Protein AF-A0A1C5FX88-F1 (afdb_monomer)

Mean predicted aligned error: 11.55 Å

pLDDT: mean 75.05, std 13.28, range [53.72, 94.06]

Secondary structure (DSSP, 8-state):
---S--HHHHHHHHHHHH-GGGG---SS---SS-TTHHHHHHHHHHHHHS--------------

Radius of gyration: 18.53 Å; Cα contacts (8 Å, |Δi|>4): 13; chains: 1; bounding box: 40×55×36 Å

Structure (mmCIF, N/CA/C/O backbone):
data_AF-A0A1C5FX88-F1
#
_entry.id   AF-A0A1C5FX88-F1
#
loop_
_atom_site.group_PDB
_atom_site.id
_atom_site.type_symbol
_atom_site.label_atom_id
_atom_site.label_alt_id
_atom_site.label_comp_id
_atom_site.label_asym_id
_atom_site.label_entity_id
_atom_site.label_seq_id
_atom_site.pdbx_PDB_ins_code
_atom_site.Cartn_x
_atom_site.Cartn_y
_atom_site.Cartn_z
_atom_site.occupancy
_atom_site.B_iso_or_equiv
_atom_site.auth_seq_id
_atom_site.auth_comp_id
_atom_site.auth_asym_id
_atom_site.auth_atom_id
_atom_site.pdbx_PDB_model_num
ATOM 1 N N . MET A 1 1 ? -20.491 10.559 4.543 1.00 67.81 1 MET A N 1
ATOM 2 C CA . MET A 1 1 ? -19.367 11.207 5.252 1.00 67.81 1 MET A CA 1
ATOM 3 C C . MET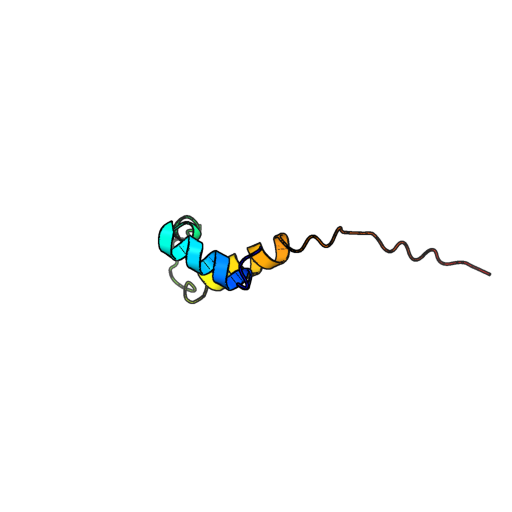 A 1 1 ? -18.106 10.444 4.905 1.00 67.81 1 MET A C 1
ATOM 5 O O . MET A 1 1 ? -18.149 9.225 4.978 1.00 67.81 1 MET A O 1
ATOM 9 N N . LEU A 1 2 ? -17.043 11.122 4.469 1.00 65.38 2 LEU A N 1
ATOM 10 C CA . LEU A 1 2 ? -15.741 10.478 4.271 1.00 65.38 2 LEU A CA 1
ATOM 11 C C . LEU A 1 2 ? -15.045 10.349 5.637 1.00 65.38 2 LEU A C 1
ATOM 13 O O . LEU A 1 2 ? -15.117 11.300 6.423 1.00 65.38 2 LEU A O 1
ATOM 17 N N . PRO A 1 3 ? -14.430 9.197 5.951 1.00 74.81 3 PRO A N 1
ATOM 18 C CA . PRO A 1 3 ? -13.667 9.038 7.182 1.00 74.81 3 PRO A CA 1
ATOM 19 C C . PRO A 1 3 ? -12.550 10.089 7.246 1.00 74.81 3 PRO A C 1
ATOM 21 O O . PRO A 1 3 ? -11.919 10.402 6.237 1.00 74.81 3 PRO A O 1
ATOM 24 N N . ARG A 1 4 ? -12.331 10.667 8.434 1.00 81.94 4 ARG A N 1
ATOM 25 C CA . ARG A 1 4 ? -11.261 11.646 8.693 1.00 81.94 4 ARG A CA 1
ATOM 26 C C . ARG A 1 4 ? -9.936 10.909 8.906 1.00 81.94 4 ARG A C 1
ATOM 28 O O . ARG A 1 4 ? -9.421 10.895 10.017 1.00 81.94 4 ARG A O 1
ATOM 35 N N . ILE A 1 5 ? -9.449 10.256 7.860 1.00 87.31 5 ILE A N 1
ATOM 36 C CA . ILE A 1 5 ? -8.166 9.555 7.836 1.00 87.31 5 ILE A CA 1
ATOM 37 C C . ILE A 1 5 ? -7.313 10.135 6.710 1.00 87.31 5 ILE A C 1
ATOM 39 O O . ILE A 1 5 ? -7.834 10.433 5.631 1.00 87.31 5 ILE A O 1
ATOM 43 N N . ASP A 1 6 ? -6.022 10.330 6.965 1.00 86.94 6 ASP A N 1
ATOM 44 C CA . ASP A 1 6 ? -5.104 10.778 5.929 1.00 86.94 6 ASP A CA 1
ATOM 45 C C . ASP A 1 6 ? -4.839 9.634 4.940 1.00 86.94 6 ASP A C 1
ATOM 47 O O . ASP A 1 6 ? -4.821 8.455 5.291 1.00 86.94 6 ASP A O 1
ATOM 51 N N . LEU A 1 7 ? -4.643 9.973 3.664 1.00 86.81 7 LEU A N 1
ATOM 52 C CA . LEU A 1 7 ? -4.452 8.975 2.607 1.00 86.81 7 LEU A CA 1
ATOM 53 C C . LEU A 1 7 ? -3.285 7.993 2.865 1.00 86.81 7 LEU A C 1
ATOM 55 O O . LEU A 1 7 ? -3.466 6.805 2.598 1.00 86.81 7 LEU A O 1
ATOM 59 N N . PRO A 1 8 ? -2.111 8.421 3.376 1.00 89.44 8 PRO A N 1
ATOM 60 C CA . PRO A 1 8 ? -1.043 7.489 3.734 1.00 89.44 8 PRO A CA 1
ATOM 61 C C . PRO A 1 8 ? -1.478 6.489 4.811 1.00 89.44 8 PRO A C 1
ATOM 63 O O . PRO A 1 8 ? -1.201 5.299 4.680 1.00 89.44 8 PRO A O 1
ATOM 66 N N . ASP A 1 9 ? -2.197 6.953 5.833 1.00 89.50 9 ASP A N 1
ATOM 67 C CA . ASP A 1 9 ? -2.664 6.111 6.937 1.00 89.50 9 ASP A CA 1
ATOM 68 C C . ASP A 1 9 ? -3.704 5.099 6.454 1.00 89.50 9 ASP A C 1
ATOM 70 O O . ASP A 1 9 ? -3.633 3.923 6.803 1.00 89.50 9 ASP A O 1
ATOM 74 N N . LEU A 1 10 ? -4.597 5.519 5.552 1.00 90.19 10 LEU A N 1
ATOM 75 C CA . LEU A 1 10 ? -5.546 4.623 4.894 1.00 90.19 10 LEU A CA 1
ATOM 76 C C . LEU A 1 10 ? -4.835 3.517 4.100 1.00 90.19 10 LEU A C 1
ATOM 78 O O . LEU A 1 10 ? -5.254 2.361 4.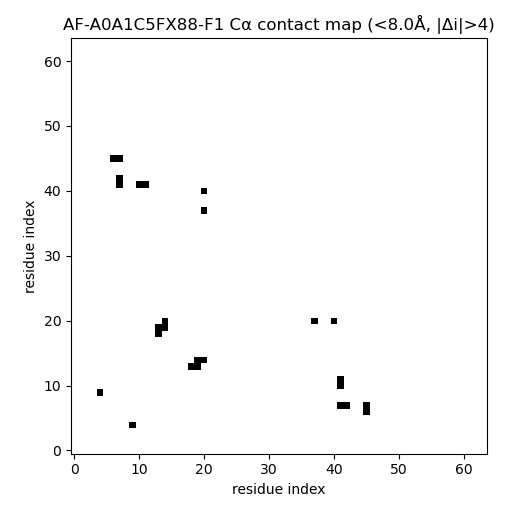133 1.00 90.19 10 LEU A O 1
ATOM 82 N N . LEU A 1 11 ? -3.756 3.848 3.385 1.00 89.81 11 LEU A N 1
ATOM 83 C CA . LEU A 1 11 ? -2.981 2.859 2.632 1.00 89.81 11 LEU A CA 1
ATOM 84 C C . LEU A 1 11 ? -2.282 1.858 3.560 1.00 89.81 11 LEU A C 1
ATOM 86 O O . LEU A 1 11 ? -2.251 0.667 3.246 1.00 89.81 11 LEU A O 1
ATOM 90 N N . PHE A 1 12 ? -1.770 2.305 4.709 1.00 90.06 12 PHE A N 1
ATOM 91 C CA . PHE A 1 12 ? -1.212 1.403 5.718 1.00 90.06 12 PHE A CA 1
ATOM 92 C C . PHE A 1 12 ? -2.281 0.521 6.374 1.00 90.06 12 PHE A C 1
ATOM 94 O O . PHE A 1 12 ? -2.043 -0.670 6.573 1.00 90.06 12 PHE A O 1
ATOM 101 N N . GLU A 1 13 ? -3.469 1.057 6.649 1.00 91.19 13 GLU A N 1
ATOM 102 C CA . GLU A 1 13 ? -4.593 0.291 7.195 1.00 91.19 13 GLU A CA 1
ATOM 103 C C . GLU A 1 13 ? -5.041 -0.809 6.221 1.00 91.19 13 GLU A C 1
ATOM 105 O O . GLU A 1 13 ? -5.115 -1.981 6.593 1.00 91.19 13 GLU A O 1
ATOM 110 N N . VAL A 1 14 ? -5.214 -0.479 4.938 1.00 90.94 14 VAL A N 1
ATOM 111 C CA . VAL A 1 14 ? -5.543 -1.465 3.895 1.00 90.94 14 VAL A CA 1
ATOM 112 C C . VAL A 1 14 ? -4.426 -2.494 3.726 1.00 90.94 14 VAL A C 1
ATOM 114 O O . VAL A 1 14 ? -4.704 -3.685 3.555 1.00 90.94 14 VAL A O 1
ATOM 117 N N . HIS A 1 15 ? -3.160 -2.075 3.803 1.00 90.12 15 HIS A N 1
ATOM 118 C CA . HIS A 1 15 ? -2.031 -3.001 3.789 1.00 90.12 15 HIS A CA 1
ATOM 119 C C . HIS A 1 15 ? -2.081 -3.970 4.974 1.00 90.12 15 HIS A C 1
ATOM 121 O O . HIS A 1 15 ? -1.860 -5.158 4.765 1.00 90.12 15 HIS A O 1
ATOM 127 N N . SER A 1 16 ? -2.466 -3.517 6.169 1.00 90.38 16 SER A N 1
ATOM 128 C CA . SER A 1 16 ? -2.602 -4.395 7.338 1.00 90.38 16 SER A CA 1
ATOM 129 C C . SER A 1 16 ? -3.658 -5.494 7.154 1.00 90.38 16 SER A C 1
ATOM 131 O O . SER A 1 16 ? -3.516 -6.582 7.706 1.00 90.38 16 SER A O 1
ATOM 133 N N . TRP A 1 17 ? -4.696 -5.241 6.348 1.00 94.06 17 TRP A N 1
ATOM 134 C CA . TRP A 1 17 ? -5.756 -6.217 6.071 1.00 94.06 17 TRP A CA 1
ATOM 135 C C . TRP A 1 17 ? -5.433 -7.158 4.913 1.00 94.06 17 TRP A C 1
ATOM 137 O O . TRP A 1 17 ? -5.904 -8.292 4.891 1.00 94.06 17 TRP A O 1
ATOM 147 N N . THR A 1 18 ? -4.677 -6.682 3.924 1.00 92.50 18 THR A N 1
ATOM 148 C CA . THR A 1 18 ? -4.530 -7.364 2.627 1.00 92.50 18 THR A CA 1
ATOM 149 C C . THR A 1 18 ? -3.114 -7.831 2.322 1.00 92.50 18 THR A C 1
ATOM 151 O O . THR A 1 18 ? -2.933 -8.652 1.428 1.00 92.50 18 THR A O 1
ATOM 154 N N . GLY A 1 19 ? -2.102 -7.283 2.994 1.00 88.56 19 GLY A N 1
ATOM 155 C CA . GLY A 1 19 ? -0.701 -7.506 2.647 1.00 88.56 19 GLY A CA 1
ATOM 156 C C . GLY A 1 19 ? -0.319 -6.966 1.263 1.00 88.56 19 GLY A C 1
ATOM 157 O O . GLY A 1 19 ? 0.711 -7.352 0.729 1.00 88.56 19 GLY A O 1
ATOM 158 N N . PHE A 1 20 ? -1.113 -6.080 0.637 1.00 86.19 20 PHE A N 1
ATOM 159 C CA . PHE A 1 20 ? -0.919 -5.761 -0.789 1.00 86.19 20 PHE A CA 1
ATOM 160 C C . PHE A 1 20 ? 0.463 -5.172 -1.124 1.00 86.19 20 PHE A C 1
ATOM 162 O O . PHE A 1 20 ? 0.972 -5.397 -2.220 1.00 86.19 20 PHE A O 1
ATOM 169 N N . LEU A 1 21 ? 1.084 -4.436 -0.195 1.00 83.56 21 LEU A N 1
ATOM 170 C CA . LEU A 1 21 ? 2.425 -3.889 -0.397 1.00 83.56 21 LEU A CA 1
ATOM 171 C C . LEU A 1 21 ? 3.522 -4.969 -0.379 1.00 83.56 21 LEU A C 1
ATOM 173 O O . LEU A 1 21 ? 4.581 -4.745 -0.957 1.00 83.56 21 LEU A O 1
ATOM 177 N N . ASP A 1 22 ? 3.262 -6.153 0.184 1.00 82.00 22 ASP A N 1
ATOM 178 C CA . ASP A 1 22 ? 4.210 -7.278 0.196 1.00 82.00 22 ASP A CA 1
ATOM 179 C C . ASP A 1 22 ? 4.356 -7.929 -1.186 1.00 82.00 22 ASP A C 1
ATOM 181 O O . ASP A 1 22 ? 5.360 -8.580 -1.473 1.00 82.00 22 ASP A O 1
ATOM 185 N N . ALA A 1 23 ? 3.383 -7.714 -2.080 1.00 82.88 23 ALA A N 1
ATOM 186 C CA . ALA A 1 23 ? 3.482 -8.128 -3.477 1.00 82.88 23 ALA A CA 1
ATOM 187 C C . ALA A 1 23 ? 4.566 -7.346 -4.245 1.00 82.88 23 ALA A C 1
ATOM 189 O O . ALA A 1 23 ? 5.042 -7.797 -5.288 1.00 82.88 23 ALA A O 1
ATOM 190 N N . PHE A 1 24 ? 4.984 -6.184 -3.734 1.00 75.81 24 PHE A N 1
ATOM 191 C CA . PHE A 1 24 ? 6.034 -5.365 -4.327 1.00 75.81 24 PHE A CA 1
ATOM 192 C C . PHE A 1 24 ? 7.404 -5.814 -3.806 1.00 75.81 24 PHE A C 1
ATOM 194 O O . PHE A 1 24 ? 8.023 -5.189 -2.946 1.00 75.81 24 PHE A O 1
ATOM 201 N N . GLY A 1 25 ? 7.884 -6.931 -4.350 1.00 71.06 25 GLY A N 1
ATOM 202 C CA . GLY A 1 25 ? 9.238 -7.429 -4.123 1.00 71.06 25 GLY A CA 1
ATOM 203 C C . GLY A 1 25 ? 10.288 -6.686 -4.954 1.00 71.06 25 GLY A C 1
ATOM 204 O O . GLY A 1 25 ? 10.013 -6.168 -6.039 1.00 71.06 25 GLY A O 1
ATOM 205 N N . HIS A 1 26 ? 11.527 -6.643 -4.464 1.00 65.94 26 HIS A N 1
ATOM 206 C CA . HIS A 1 26 ? 12.638 -6.097 -5.237 1.00 65.94 26 HIS A CA 1
ATOM 207 C C . HIS A 1 26 ? 13.035 -7.060 -6.369 1.00 65.94 26 HIS A C 1
ATOM 209 O O . HIS A 1 26 ? 13.178 -8.257 -6.148 1.00 65.94 26 HIS A O 1
ATOM 215 N N . VAL A 1 27 ? 13.267 -6.531 -7.575 1.00 68.75 27 VAL A N 1
ATOM 216 C CA . VAL A 1 27 ? 13.705 -7.319 -8.746 1.00 68.75 27 VAL A CA 1
ATOM 217 C C . VAL A 1 27 ? 15.134 -7.860 -8.578 1.00 68.75 27 VAL A C 1
ATOM 219 O O . VAL A 1 27 ? 15.503 -8.841 -9.213 1.00 68.75 27 VAL A O 1
ATOM 222 N N . SER A 1 28 ? 15.950 -7.244 -7.716 1.00 61.22 28 SER A N 1
ATOM 223 C CA . SER A 1 28 ? 17.277 -7.761 -7.369 1.00 61.22 28 SER A CA 1
ATOM 224 C C . SER A 1 28 ? 17.214 -8.477 -6.019 1.00 61.22 28 SER A C 1
ATOM 226 O O . SER A 1 28 ? 16.815 -7.885 -5.026 1.00 61.22 28 SER A O 1
ATOM 228 N N . GLU A 1 29 ? 17.675 -9.723 -5.926 1.00 56.81 29 GLU A N 1
ATOM 229 C CA . GLU A 1 29 ? 17.692 -10.535 -4.687 1.00 56.81 29 GLU A CA 1
ATOM 230 C C . GLU A 1 29 ? 18.565 -9.962 -3.541 1.00 56.81 29 GLU A C 1
ATOM 232 O O . GLU A 1 29 ? 18.777 -10.595 -2.504 1.00 56.81 29 GLU A O 1
ATOM 237 N N . ARG A 1 30 ? 19.098 -8.745 -3.687 1.00 57.47 30 ARG A N 1
ATOM 238 C CA . ARG A 1 30 ? 19.887 -8.066 -2.661 1.00 57.47 30 ARG A CA 1
ATOM 239 C C . ARG A 1 30 ? 18.974 -7.379 -1.646 1.00 57.47 30 ARG A C 1
ATOM 241 O O . ARG A 1 30 ? 18.451 -6.2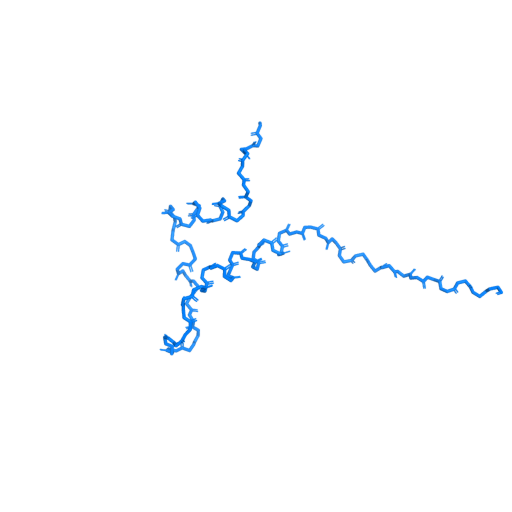96 -1.890 1.00 57.47 30 ARG A O 1
ATOM 248 N N . ARG A 1 31 ? 18.886 -7.970 -0.449 1.00 54.75 31 ARG A N 1
ATOM 249 C CA . ARG A 1 31 ? 18.227 -7.446 0.771 1.00 54.75 31 ARG A CA 1
ATOM 250 C C . ARG A 1 31 ? 18.839 -6.145 1.337 1.00 54.75 31 ARG A C 1
ATOM 252 O O . ARG A 1 31 ? 18.770 -5.902 2.535 1.00 54.75 31 ARG A O 1
ATOM 259 N N . THR A 1 32 ? 19.526 -5.329 0.543 1.00 54.75 32 THR A N 1
ATOM 260 C CA . THR A 1 32 ? 20.476 -4.340 1.089 1.00 54.75 32 THR A CA 1
ATOM 261 C C . THR A 1 32 ? 19.864 -2.966 1.381 1.00 54.75 32 THR A C 1
ATOM 263 O O . THR A 1 32 ? 20.543 -2.116 1.947 1.00 54.75 32 THR A O 1
ATOM 266 N N . ARG A 1 33 ? 18.591 -2.709 1.052 1.00 56.00 33 ARG A N 1
ATOM 267 C CA . ARG A 1 33 ? 17.922 -1.452 1.439 1.00 56.00 33 ARG A CA 1
ATOM 268 C C . ARG A 1 33 ? 16.399 -1.609 1.471 1.00 56.00 33 ARG A C 1
ATOM 270 O O . ARG A 1 33 ? 15.699 -1.072 0.623 1.00 56.00 33 ARG A O 1
ATOM 277 N N . MET A 1 34 ? 15.898 -2.415 2.405 1.00 57.66 34 MET A N 1
ATOM 278 C CA . MET A 1 34 ? 14.458 -2.701 2.540 1.00 57.66 34 MET A CA 1
ATOM 279 C C . MET A 1 34 ? 13.792 -1.998 3.728 1.00 57.66 34 MET A C 1
ATOM 281 O O . MET A 1 34 ? 12.566 -1.952 3.792 1.00 57.66 34 MET A O 1
ATOM 285 N N . GLU A 1 35 ? 14.568 -1.401 4.636 1.00 59.34 35 GLU A N 1
ATOM 286 C CA . GLU A 1 35 ? 14.023 -0.520 5.670 1.00 59.34 35 GLU A CA 1
ATOM 287 C C . GLU A 1 35 ? 13.448 0.733 4.990 1.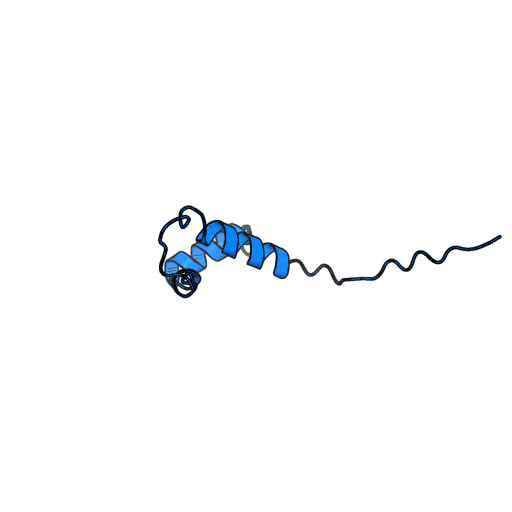00 59.34 35 GLU A C 1
ATOM 289 O O . GLU A 1 35 ? 14.183 1.583 4.492 1.00 59.34 35 GLU A O 1
ATOM 294 N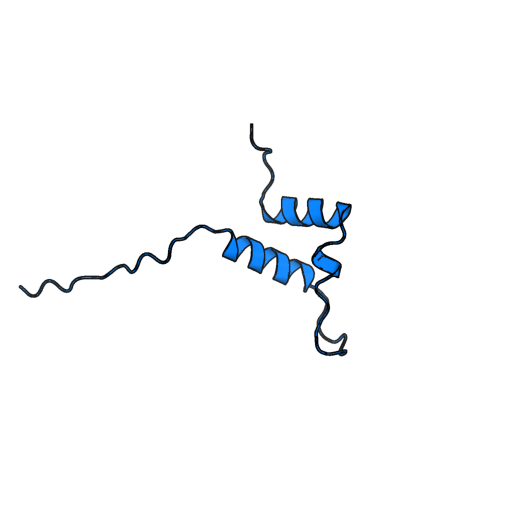 N . GLY A 1 36 ? 12.117 0.805 4.889 1.00 69.69 36 GLY A N 1
ATOM 295 C CA . GLY A 1 36 ? 11.402 1.944 4.299 1.00 69.69 36 GLY A CA 1
ATOM 296 C C . GLY A 1 36 ? 10.901 1.764 2.860 1.00 69.69 36 GLY A C 1
ATOM 297 O O . GLY A 1 36 ? 10.395 2.726 2.278 1.00 69.69 36 GLY A O 1
ATOM 298 N N . LEU A 1 37 ? 10.974 0.559 2.278 1.00 77.94 37 LEU A N 1
ATO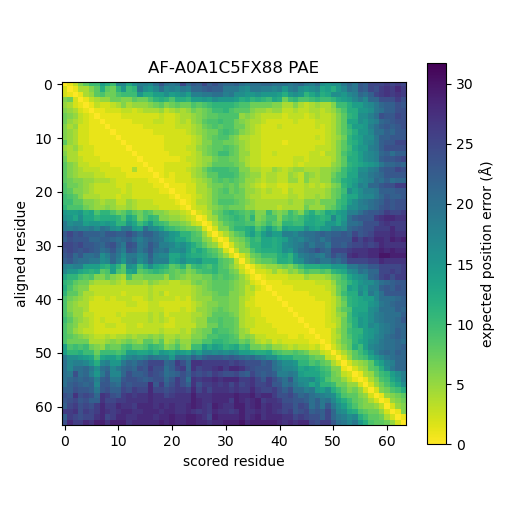M 299 C CA . LEU A 1 37 ? 10.402 0.297 0.946 1.00 77.94 37 LEU A CA 1
ATOM 300 C C . LEU A 1 37 ? 8.878 0.504 0.930 1.00 77.94 37 LEU A C 1
ATOM 302 O O . LEU A 1 37 ? 8.359 1.175 0.042 1.00 77.94 37 LEU A O 1
ATOM 306 N N . LEU A 1 38 ? 8.184 0.028 1.969 1.00 81.31 38 LEU A N 1
ATOM 307 C CA . LEU A 1 38 ? 6.746 0.248 2.161 1.00 81.31 38 LEU A CA 1
ATOM 308 C C . LEU A 1 38 ? 6.404 1.743 2.217 1.00 81.31 38 LEU A C 1
ATOM 310 O O . LEU A 1 38 ? 5.500 2.204 1.528 1.00 81.31 38 LEU A O 1
ATOM 314 N N . VAL A 1 39 ? 7.183 2.519 2.975 1.00 84.94 39 VAL A N 1
ATOM 315 C CA . VAL A 1 39 ? 7.008 3.975 3.099 1.00 84.94 39 VAL A CA 1
ATOM 316 C C . VAL A 1 39 ? 7.209 4.668 1.749 1.00 84.94 39 VAL A C 1
ATOM 318 O O . VAL A 1 39 ? 6.452 5.568 1.394 1.00 84.94 39 VAL A O 1
ATOM 321 N N . SER A 1 40 ? 8.193 4.219 0.969 1.00 86.25 40 SER A N 1
ATOM 322 C CA . SER A 1 40 ? 8.479 4.765 -0.362 1.00 86.25 40 SER A CA 1
ATOM 323 C C . SER A 1 40 ? 7.361 4.461 -1.367 1.00 86.25 40 SER A C 1
ATOM 325 O O . SER A 1 40 ? 6.986 5.336 -2.146 1.00 86.25 40 SER A O 1
ATOM 327 N N . LEU A 1 41 ? 6.790 3.251 -1.329 1.00 87.06 41 LEU A N 1
ATOM 328 C CA . LEU A 1 41 ? 5.639 2.872 -2.156 1.00 87.06 41 LEU A CA 1
ATOM 329 C C . LEU A 1 41 ? 4.392 3.681 -1.798 1.00 87.06 41 LEU A C 1
ATOM 331 O O . LEU A 1 41 ? 3.731 4.211 -2.688 1.00 87.06 41 LEU A O 1
ATOM 335 N N . VAL A 1 42 ? 4.098 3.826 -0.505 1.00 88.56 42 VAL A N 1
ATOM 336 C CA . VAL A 1 42 ? 2.974 4.642 -0.026 1.00 88.56 42 VAL A CA 1
ATOM 337 C C . VAL A 1 42 ? 3.147 6.098 -0.458 1.00 88.56 42 VAL A C 1
ATOM 339 O O . VAL A 1 42 ? 2.209 6.691 -0.984 1.00 88.56 42 VAL A O 1
ATOM 342 N N . ALA A 1 43 ? 4.351 6.661 -0.331 1.00 87.88 43 ALA A N 1
ATOM 343 C CA . ALA A 1 43 ? 4.639 8.014 -0.799 1.00 87.88 43 ALA A CA 1
ATOM 344 C C . ALA A 1 43 ? 4.410 8.171 -2.313 1.00 87.88 43 ALA A C 1
ATOM 346 O O . ALA A 1 43 ? 3.806 9.157 -2.735 1.00 87.88 43 ALA A O 1
ATOM 347 N N . LEU A 1 44 ? 4.832 7.197 -3.126 1.00 86.38 44 LEU A N 1
ATOM 348 C CA . LEU A 1 44 ? 4.610 7.213 -4.574 1.00 86.38 44 LEU A CA 1
ATOM 349 C C . LEU A 1 44 ? 3.118 7.157 -4.924 1.00 86.38 44 LEU A C 1
ATOM 351 O O . LEU A 1 44 ? 2.654 7.955 -5.731 1.00 86.38 44 LEU A O 1
ATOM 355 N N . LEU A 1 45 ? 2.360 6.259 -4.290 1.00 86.19 45 LEU A N 1
ATOM 356 C CA . LEU A 1 45 ? 0.915 6.136 -4.502 1.00 86.19 45 LEU A CA 1
ATOM 357 C C . LEU A 1 45 ? 0.176 7.418 -4.113 1.00 86.19 45 LEU A C 1
ATOM 359 O O . LEU A 1 45 ? -0.727 7.856 -4.822 1.00 86.19 45 LEU A O 1
ATOM 363 N N . VAL A 1 46 ? 0.586 8.058 -3.017 1.00 87.25 46 VAL A N 1
ATOM 364 C CA . VAL A 1 46 ? 0.037 9.349 -2.589 1.00 87.25 46 VAL A CA 1
ATOM 365 C C . VAL A 1 46 ? 0.352 10.436 -3.617 1.00 87.25 46 VAL A C 1
ATOM 367 O O . VAL A 1 46 ? -0.540 11.208 -3.964 1.00 87.25 46 VAL A O 1
ATOM 370 N N . VAL A 1 47 ? 1.580 10.491 -4.140 1.00 86.06 47 VAL A N 1
ATOM 371 C CA . VAL A 1 47 ? 1.959 11.442 -5.198 1.00 86.06 47 VAL A CA 1
ATOM 372 C C . VAL A 1 47 ? 1.164 11.196 -6.480 1.00 86.06 47 VAL A C 1
ATOM 374 O O . VAL A 1 47 ? 0.665 12.155 -7.052 1.00 86.06 47 VAL A O 1
ATOM 377 N N . GLU A 1 48 ? 0.978 9.946 -6.896 1.00 82.06 48 GLU A N 1
ATOM 378 C CA . GLU A 1 48 ? 0.225 9.611 -8.111 1.00 82.06 48 GLU A CA 1
ATOM 379 C C . GLU A 1 48 ? -1.277 9.891 -7.958 1.00 82.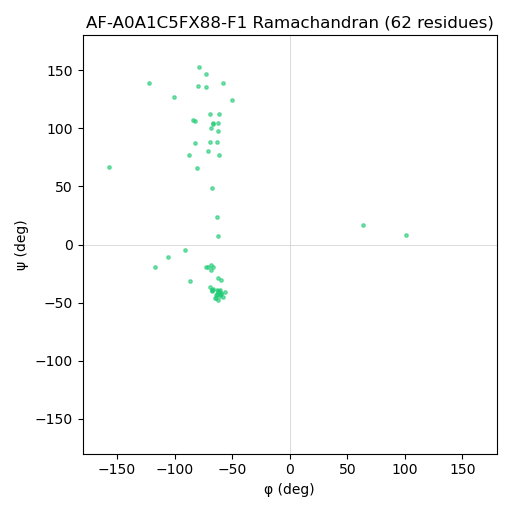06 48 GLU A C 1
ATOM 381 O O . GLU A 1 48 ? -1.941 10.375 -8.870 1.00 82.06 48 GLU A O 1
ATOM 386 N N . SER A 1 49 ? -1.826 9.651 -6.766 1.00 81.50 49 SER A N 1
ATOM 387 C CA . SER A 1 49 ? -3.230 9.948 -6.463 1.00 81.50 49 SER A CA 1
ATOM 388 C C . SER A 1 49 ? -3.536 11.448 -6.419 1.00 81.50 49 SER A C 1
ATOM 390 O O . SER A 1 49 ? -4.703 11.851 -6.484 1.00 81.50 49 SER A O 1
ATOM 392 N N . ARG A 1 50 ? -2.505 12.300 -6.290 1.00 78.88 50 ARG A N 1
ATOM 393 C CA . ARG A 1 50 ? -2.681 13.746 -6.389 1.00 78.88 50 ARG A CA 1
ATOM 394 C C . ARG A 1 50 ? -3.078 14.041 -7.826 1.00 78.88 50 ARG A C 1
ATOM 396 O O . ARG A 1 50 ? -2.244 14.088 -8.719 1.00 78.88 50 ARG A O 1
ATOM 403 N N . ASN A 1 51 ? -4.364 14.307 -8.013 1.00 67.31 51 ASN A N 1
ATOM 404 C CA . ASN A 1 51 ? -5.003 14.697 -9.268 1.00 67.31 51 ASN A CA 1
ATOM 405 C C . ASN A 1 51 ? -4.559 16.099 -9.755 1.00 67.31 51 ASN A C 1
ATOM 407 O O . ASN A 1 51 ? -5.373 16.978 -10.038 1.00 67.31 51 ASN A O 1
ATOM 411 N N . ILE A 1 52 ? -3.251 16.353 -9.784 1.00 62.88 52 ILE A N 1
ATOM 412 C CA . ILE A 1 52 ? -2.641 17.541 -10.364 1.00 62.88 52 ILE A CA 1
ATOM 413 C C . ILE A 1 52 ? -2.560 17.241 -11.853 1.00 62.88 52 ILE A C 1
ATOM 415 O O . ILE A 1 52 ? -1.569 16.701 -12.341 1.00 62.88 52 ILE A O 1
ATOM 419 N N . GLY A 1 53 ? -3.629 17.556 -12.582 1.00 58.00 53 GLY A N 1
ATOM 420 C CA . GLY A 1 53 ? -3.566 17.554 -14.036 1.00 58.00 53 GLY A CA 1
ATOM 421 C C . GLY A 1 53 ? -2.340 18.359 -14.461 1.00 58.00 53 GLY A C 1
ATOM 422 O O . GLY A 1 53 ? -2.190 19.510 -14.034 1.00 58.00 53 GLY A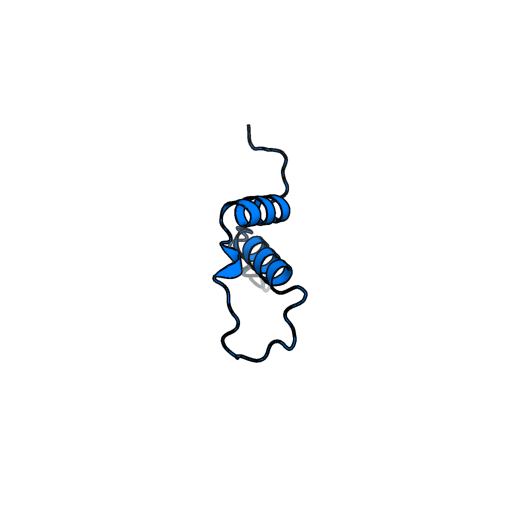 O 1
ATOM 423 N N . LEU A 1 54 ? -1.452 17.750 -15.254 1.00 58.41 54 LEU A N 1
ATOM 424 C CA . LEU A 1 54 ? -0.334 18.421 -15.917 1.00 58.41 54 LEU A CA 1
ATOM 425 C C . LEU A 1 54 ? -0.920 19.480 -16.853 1.00 58.41 54 LEU A C 1
ATOM 427 O O . LEU A 1 54 ? -1.049 19.275 -18.054 1.00 58.41 54 LEU A O 1
ATOM 431 N N . THR A 1 55 ? -1.354 20.602 -16.291 1.00 60.41 55 THR A N 1
ATOM 432 C CA . THR A 1 55 ? -1.881 21.721 -17.049 1.00 60.41 55 THR A CA 1
ATOM 433 C C . THR A 1 55 ? -0.648 22.494 -17.477 1.00 60.41 55 THR A C 1
ATOM 435 O O . THR A 1 55 ? -0.000 23.102 -16.616 1.00 60.41 55 THR A O 1
ATOM 438 N N . PRO A 1 56 ? -0.245 22.451 -18.759 1.00 61.03 56 PRO A N 1
ATOM 439 C CA . PRO A 1 56 ? 0.868 23.262 -19.200 1.00 61.03 56 PRO A CA 1
ATOM 440 C C . PRO A 1 56 ? 0.456 24.713 -18.973 1.00 61.03 56 PRO A C 1
ATOM 442 O O . PRO A 1 56 ? -0.454 25.224 -19.625 1.00 61.03 56 PRO A O 1
ATOM 445 N N . SER A 1 57 ? 1.113 25.395 -18.036 1.00 59.62 57 SER A N 1
ATOM 446 C CA . SER A 1 57 ? 1.032 26.846 -17.962 1.00 59.62 57 SER A CA 1
ATOM 447 C C . SER A 1 57 ? 1.805 27.378 -19.163 1.00 59.62 57 SER A C 1
ATOM 449 O O . SER A 1 57 ? 2.976 27.742 -19.084 1.00 59.62 57 SER A O 1
ATOM 451 N N . SER A 1 58 ? 1.159 27.369 -20.333 1.00 59.22 58 SER A N 1
ATOM 452 C CA . SER A 1 58 ? 1.673 28.036 -21.517 1.00 59.22 58 SER A CA 1
ATOM 453 C C . SER A 1 58 ? 1.723 29.524 -21.187 1.00 59.22 58 SER A C 1
ATOM 455 O O . SER A 1 58 ? 0.759 30.267 -21.385 1.00 59.22 58 SER A O 1
ATOM 457 N N . ARG A 1 59 ? 2.840 29.976 -20.614 1.00 61.00 59 ARG A N 1
ATOM 458 C CA . ARG A 1 59 ? 3.109 31.391 -20.414 1.00 61.00 59 ARG A CA 1
ATOM 459 C C . ARG A 1 59 ? 3.347 31.975 -21.795 1.00 61.00 59 ARG A C 1
ATOM 461 O O . ARG A 1 59 ? 4.464 32.009 -22.306 1.00 61.00 59 ARG A O 1
ATOM 468 N N . ARG A 1 60 ? 2.256 32.403 -22.423 1.00 59.09 60 ARG A N 1
ATOM 469 C CA . ARG A 1 60 ? 2.267 33.119 -23.689 1.00 59.09 60 ARG A CA 1
ATOM 470 C C . ARG A 1 60 ? 3.022 34.423 -23.431 1.00 59.09 60 ARG A C 1
ATOM 472 O O . ARG A 1 60 ? 2.526 35.309 -22.741 1.00 59.09 60 ARG A O 1
ATOM 479 N N . ARG A 1 61 ? 4.271 34.506 -23.901 1.00 58.47 61 ARG A N 1
ATOM 480 C CA . ARG A 1 61 ? 5.044 35.754 -23.916 1.00 58.47 61 ARG A CA 1
ATOM 481 C C . ARG A 1 61 ? 4.299 36.728 -24.824 1.00 58.47 61 ARG A C 1
ATOM 483 O O . ARG A 1 61 ? 4.433 36.672 -26.043 1.00 58.47 61 ARG A O 1
ATOM 490 N N . THR A 1 62 ? 3.503 37.609 -24.235 1.00 62.75 62 THR A N 1
ATOM 491 C CA . THR A 1 62 ? 2.993 38.785 -24.931 1.00 62.75 62 THR A CA 1
ATOM 492 C C . THR A 1 62 ? 4.191 39.697 -25.181 1.00 62.75 62 THR A C 1
ATOM 494 O O . THR A 1 62 ? 4.671 40.356 -24.264 1.00 62.75 62 THR A O 1
ATOM 497 N N . ARG A 1 63 ? 4.729 39.681 -26.406 1.00 57.66 63 ARG A N 1
ATOM 498 C CA . ARG A 1 63 ? 5.529 40.804 -26.902 1.00 57.66 63 ARG A CA 1
ATOM 499 C C . ARG A 1 63 ? 4.559 41.968 -27.112 1.00 57.66 63 ARG A C 1
ATOM 501 O O . ARG A 1 63 ? 3.689 41.884 -27.977 1.00 57.66 63 ARG A O 1
ATOM 508 N N . ARG A 1 64 ? 4.700 43.008 -26.301 1.00 53.72 64 ARG A N 1
ATOM 509 C CA . ARG A 1 64 ? 4.424 44.389 -26.684 1.00 53.72 64 ARG A CA 1
ATOM 510 C C . ARG A 1 64 ? 5.700 45.173 -26.449 1.00 53.72 64 ARG A C 1
ATOM 512 O O . ARG A 1 64 ? 6.389 44.835 -25.460 1.00 53.72 64 ARG A O 1
#

Solvent-accessible surface area (backbone atoms only — not comparable to full-atom values): 4399 Å² total; per-res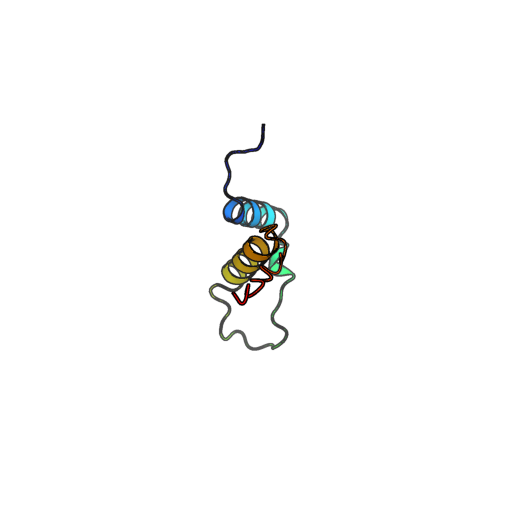idue (Å²): 134,82,77,97,66,57,71,65,58,50,51,52,53,52,29,74,77,64,48,62,66,70,73,70,65,72,93,57,93,68,84,81,75,61,90,57,48,68,58,52,52,46,52,48,52,54,57,68,65,50,84,69,72,88,68,79,82,76,77,75,80,77,85,124

Foldseek 3Di:
DDDPDDQLVVVVVVCVVPVVLVVPDDPDPDPPDPVCSSVVVSVVVVVVPPPPPPPPPPPPPPDD

Sequence (64 aa):
MLPRIDLPDLLFEVHSWTGFLDAFGHVSERRTRMEGLLVSLVALLVVESRNIGLTPSSRRRTRR